Protein AF-A0A3D8IGJ2-F1 (afdb_monomer)

Secondary structure (DSSP, 8-state):
-HHHHHHHHHHHHHHHHHH-TT----------TTSSHHHHHHHHHHH-BTTB-TTS--EEETTEEE--BTTB--EE--PPPP--

Solvent-accessible surface area (backbone atoms only — not comparable to full-atom values): 5379 Å² total; per-residue (Å²): 115,65,67,61,40,52,54,52,37,52,53,52,50,52,48,37,75,75,74,30,90,88,61,82,88,85,83,87,87,83,78,64,89,90,70,46,60,70,58,51,48,53,45,37,48,71,68,22,51,74,90,46,50,34,66,79,47,72,43,80,50,94,59,36,39,37,51,54,48,100,89,51,73,58,71,48,66,57,78,74,79,79,84,128

InterPro domains:
  IPR027417 P-loop containing nucleoside triphosphate hydrolase [G3DSA:3.40.50.300] (1-62)
  IPR027417 P-loop containing nucleoside triphosphate hydrolase [SSF52540] (3-49)

pLDDT: mean 81.09, std 11.6, range [52.97, 94.38]

Foldseek 3Di:
DLVVLVVVVVVVVVCCVPPNVPDDDDDDDDDDPPPCPVVVLVCCCVQNGDPGGNLNDWGDDPQWTWHRDPPDTDTDGDDDPPDD

Structure (mmCIF, N/CA/C/O backbone):
data_AF-A0A3D8IGJ2-F1
#
_entry.id 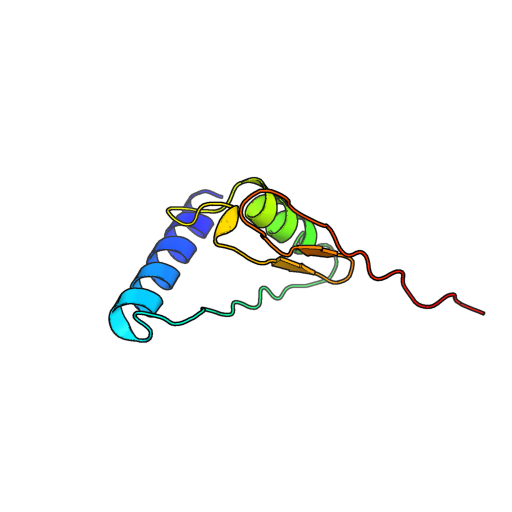  AF-A0A3D8IGJ2-F1
#
loop_
_atom_site.group_PDB
_atom_site.id
_atom_site.type_symbol
_atom_site.label_atom_id
_atom_site.label_alt_id
_atom_site.label_comp_id
_atom_site.label_asym_id
_atom_site.label_entity_id
_atom_site.label_seq_id
_atom_site.pdbx_PDB_ins_code
_atom_site.Cartn_x
_atom_site.Cartn_y
_atom_site.Cartn_z
_atom_site.occupancy
_atom_site.B_iso_or_equiv
_atom_site.auth_seq_id
_atom_site.auth_comp_id
_atom_site.auth_asym_id
_atom_site.auth_atom_id
_atom_site.pdbx_PDB_model_num
ATOM 1 N N . MET A 1 1 ? 12.140 7.287 3.746 1.00 61.62 1 MET A N 1
ATOM 2 C CA . MET A 1 1 ? 11.029 6.347 3.442 1.00 61.62 1 MET A CA 1
ATOM 3 C C . MET A 1 1 ? 9.957 6.359 4.522 1.00 61.62 1 MET A C 1
ATOM 5 O O . MET A 1 1 ? 8.793 6.402 4.160 1.00 61.62 1 MET A O 1
ATOM 9 N N . THR A 1 2 ? 10.319 6.342 5.807 1.00 75.31 2 THR A N 1
ATOM 10 C CA . THR A 1 2 ? 9.389 6.492 6.944 1.00 75.31 2 THR A CA 1
ATOM 11 C C . THR A 1 2 ? 8.576 7.783 6.857 1.00 75.31 2 THR A C 1
ATOM 13 O O . THR A 1 2 ? 7.358 7.710 6.803 1.00 75.31 2 THR A O 1
ATOM 16 N N . GLU A 1 3 ? 9.233 8.922 6.618 1.00 89.19 3 GLU A N 1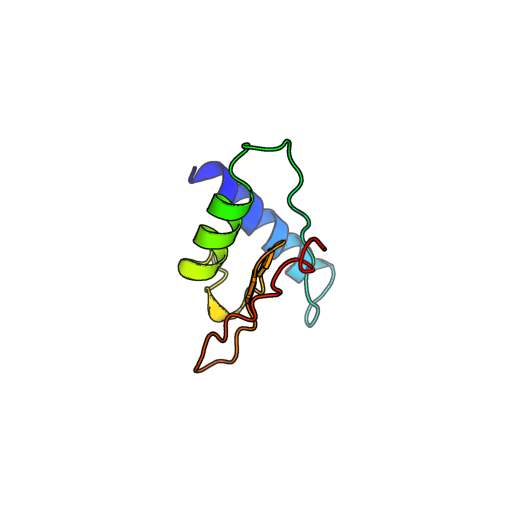
ATOM 17 C CA . GLU A 1 3 ? 8.564 10.233 6.542 1.00 89.19 3 GLU A CA 1
ATOM 18 C C . GLU A 1 3 ? 7.404 10.298 5.527 1.00 89.19 3 GLU A C 1
ATOM 20 O O . GLU A 1 3 ? 6.374 10.915 5.788 1.0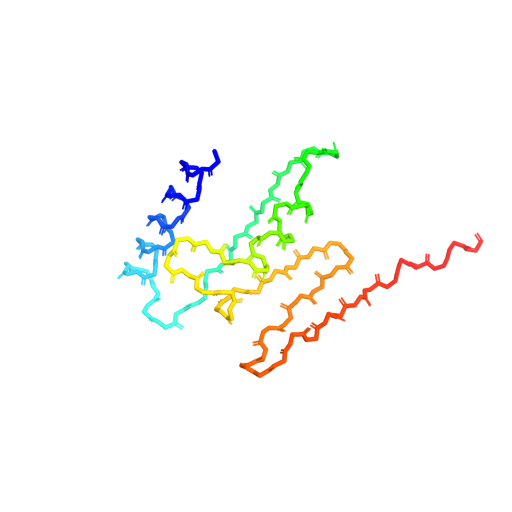0 89.19 3 GLU A O 1
ATOM 25 N N . PHE A 1 4 ? 7.538 9.637 4.371 1.00 89.00 4 PHE A N 1
ATOM 26 C CA . PHE A 1 4 ? 6.462 9.571 3.377 1.00 89.00 4 PHE A CA 1
ATOM 27 C C . PHE A 1 4 ? 5.237 8.831 3.924 1.00 89.00 4 PHE A C 1
ATOM 29 O O . PHE A 1 4 ? 4.113 9.308 3.785 1.00 89.00 4 PHE A O 1
ATOM 36 N N . TYR A 1 5 ? 5.453 7.672 4.552 1.00 90.88 5 TYR A N 1
ATOM 37 C CA . TYR A 1 5 ? 4.367 6.879 5.121 1.00 90.88 5 TYR A CA 1
ATOM 38 C C . TYR A 1 5 ? 3.733 7.555 6.331 1.00 90.88 5 TYR A C 1
ATOM 40 O O . TYR A 1 5 ? 2.521 7.459 6.489 1.00 90.88 5 TYR A O 1
ATOM 48 N N . ASP A 1 6 ? 4.518 8.273 7.132 1.00 93.44 6 ASP A N 1
ATOM 49 C CA . ASP A 1 6 ? 4.018 9.005 8.294 1.00 93.44 6 ASP A CA 1
ATOM 50 C C . ASP A 1 6 ? 3.087 10.145 7.857 1.00 93.44 6 ASP A C 1
ATOM 52 O O . ASP A 1 6 ? 1.963 10.255 8.352 1.00 93.44 6 ASP A O 1
ATOM 56 N N . LYS A 1 7 ? 3.497 10.927 6.845 1.00 94.38 7 LYS A N 1
ATOM 57 C CA . LYS A 1 7 ? 2.653 11.975 6.244 1.00 94.38 7 LYS A CA 1
ATOM 58 C C . LYS A 1 7 ? 1.394 11.395 5.600 1.00 94.38 7 LYS A C 1
ATOM 60 O O . LYS A 1 7 ? 0.304 11.924 5.803 1.00 94.38 7 LYS A O 1
ATOM 65 N N . LEU A 1 8 ? 1.525 10.292 4.859 1.00 92.88 8 LEU A N 1
ATOM 66 C CA . LEU A 1 8 ? 0.385 9.616 4.236 1.00 92.88 8 LEU A CA 1
ATOM 67 C C . LEU A 1 8 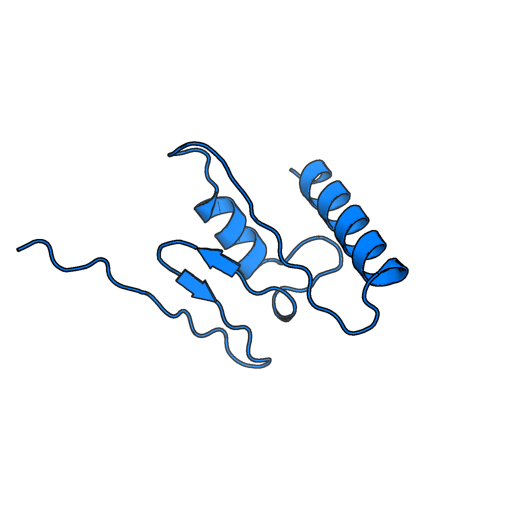? -0.608 9.090 5.285 1.00 92.88 8 LEU A C 1
ATOM 69 O O . LEU A 1 8 ? -1.816 9.229 5.107 1.00 92.88 8 LEU A O 1
ATOM 73 N N . ASN A 1 9 ? -0.109 8.515 6.382 1.00 94.19 9 ASN A N 1
ATOM 74 C CA . ASN A 1 9 ? -0.921 8.001 7.482 1.00 94.19 9 ASN A CA 1
ATOM 75 C C . ASN A 1 9 ? -1.698 9.119 8.185 1.00 94.19 9 ASN A C 1
ATOM 77 O O . ASN A 1 9 ? -2.905 8.984 8.383 1.00 94.19 9 ASN A O 1
ATOM 81 N N . ALA A 1 10 ? -1.024 10.226 8.512 1.00 94.06 10 ALA A N 1
ATOM 82 C CA . ALA A 1 10 ? -1.653 11.389 9.132 1.00 94.06 10 ALA A CA 1
ATOM 83 C C . ALA A 1 10 ? -2.783 11.951 8.253 1.00 94.06 10 ALA A C 1
ATOM 85 O O . ALA A 1 10 ? -3.910 12.089 8.723 1.00 94.06 10 ALA A O 1
ATOM 86 N N . LEU A 1 11 ? -2.510 12.150 6.960 1.00 92.50 11 LEU A N 1
ATOM 87 C CA . LEU A 1 11 ? -3.488 12.658 5.998 1.00 92.50 11 LEU A CA 1
ATOM 88 C C . LEU A 1 11 ? -4.698 11.721 5.847 1.00 92.50 11 LEU A C 1
ATOM 90 O O . LEU A 1 11 ? -5.839 12.173 5.838 1.00 92.50 11 LEU A O 1
ATOM 94 N N . CYS A 1 12 ? -4.479 10.404 5.775 1.00 91.38 12 CYS A N 1
ATOM 95 C CA . CYS A 1 12 ? -5.586 9.448 5.684 1.00 91.38 12 CYS A CA 1
ATOM 96 C C . CYS A 1 12 ? -6.452 9.445 6.950 1.00 91.38 12 CYS A C 1
ATOM 98 O O . CYS A 1 12 ? -7.675 9.361 6.850 1.00 91.38 12 CYS A O 1
ATOM 100 N N . LYS A 1 13 ? -5.838 9.540 8.136 1.00 90.88 13 LYS A N 1
ATOM 101 C CA . LYS A 1 13 ? -6.575 9.622 9.404 1.00 90.88 13 LYS A CA 1
ATOM 102 C C . LYS A 1 13 ? -7.418 10.882 9.492 1.00 90.88 13 LYS A C 1
ATOM 104 O O . LYS A 1 13 ? -8.576 10.789 9.877 1.00 90.88 13 LYS A O 1
ATOM 109 N N . GLU A 1 14 ? -6.843 12.021 9.122 1.00 90.81 14 GLU A N 1
ATOM 110 C CA . GLU A 1 14 ? -7.533 13.308 9.125 1.00 90.81 14 GLU A CA 1
ATOM 111 C C . GLU A 1 14 ? -8.752 13.288 8.197 1.00 90.81 14 GLU A C 1
ATOM 113 O O . GLU A 1 14 ? -9.843 13.679 8.603 1.00 90.81 14 GLU A O 1
ATOM 118 N N . ILE A 1 15 ? -8.611 12.752 6.980 1.00 88.25 15 ILE A N 1
ATOM 119 C CA . ILE A 1 15 ? -9.730 12.649 6.030 1.00 88.25 15 ILE A CA 1
ATOM 120 C C . ILE A 1 15 ? -10.821 11.701 6.553 1.00 88.25 15 ILE A C 1
ATOM 122 O O . ILE A 1 15 ? -12.006 12.023 6.465 1.00 88.25 15 ILE A O 1
ATOM 126 N N . LEU A 1 16 ? -10.451 10.543 7.116 1.00 87.06 16 LEU A N 1
ATOM 127 C CA . LEU A 1 16 ? -11.436 9.603 7.669 1.00 87.06 16 LEU A CA 1
ATOM 128 C C . LEU A 1 16 ? -12.173 10.179 8.883 1.00 87.06 16 LEU A C 1
ATOM 130 O O . LEU A 1 16 ? -13.377 9.967 9.005 1.00 87.06 16 LEU 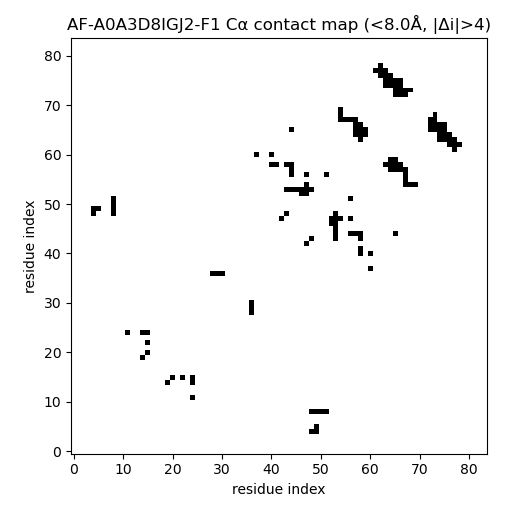A O 1
ATOM 134 N N . SER A 1 17 ? -11.482 10.910 9.764 1.00 84.06 17 SER A N 1
ATOM 135 C CA . SER A 1 17 ? -12.088 11.458 10.983 1.00 84.06 17 SER A CA 1
ATOM 136 C C . SER A 1 17 ? -12.993 12.662 10.725 1.00 84.06 17 SER A C 1
ATOM 138 O O . SER A 1 17 ? -13.967 12.851 11.449 1.00 84.06 17 SER A O 1
ATOM 140 N N . THR A 1 18 ? -12.691 13.469 9.707 1.00 79.19 18 THR A N 1
ATOM 141 C CA . THR A 1 18 ? -13.420 14.717 9.421 1.00 79.19 18 THR A CA 1
ATOM 142 C C . THR A 1 18 ? -14.523 14.558 8.386 1.00 79.19 18 THR A C 1
ATOM 144 O O . THR A 1 18 ? -15.532 15.253 8.457 1.00 79.19 18 THR A O 1
ATOM 147 N N . SER A 1 19 ? -14.331 13.672 7.407 1.00 68.06 19 SER A N 1
ATOM 148 C CA . SER A 1 19 ? -15.103 13.720 6.162 1.00 68.06 19 SER A CA 1
ATOM 149 C C . SER A 1 19 ? -15.962 12.477 5.928 1.00 68.06 19 SER A C 1
ATOM 151 O O . SER A 1 19 ? -16.955 12.553 5.207 1.00 68.06 19 SER A O 1
ATOM 153 N N . LEU A 1 20 ? -15.575 11.314 6.472 1.00 65.00 20 LEU A N 1
ATOM 154 C CA . LEU A 1 20 ? -16.107 10.014 6.043 1.00 65.00 20 LEU A CA 1
ATOM 155 C C . LEU A 1 20 ? -16.032 8.939 7.157 1.00 65.00 20 LEU A C 1
ATOM 157 O O . LEU A 1 20 ? -15.216 8.022 7.041 1.00 65.00 20 LEU A O 1
ATOM 161 N N . PRO A 1 21 ? -16.905 8.967 8.187 1.00 60.12 21 PRO A N 1
ATOM 162 C CA . PRO A 1 21 ? -16.882 7.983 9.282 1.00 60.12 21 PRO A CA 1
ATOM 163 C C . PRO A 1 21 ? -17.043 6.523 8.819 1.00 60.12 21 PRO A C 1
ATOM 165 O O . PRO A 1 21 ? -16.466 5.621 9.418 1.00 60.12 21 PRO A O 1
ATOM 168 N N . GLU A 1 22 ? -17.773 6.293 7.720 1.00 67.50 22 GLU A N 1
ATOM 169 C CA . GLU A 1 22 ? -17.961 4.965 7.102 1.00 67.50 22 GLU A CA 1
ATOM 170 C C . GLU A 1 22 ? -17.456 4.886 5.646 1.00 67.50 22 GLU A C 1
ATOM 172 O O . GLU A 1 22 ? -17.733 3.930 4.916 1.00 67.50 22 GLU A O 1
ATOM 177 N N . GLY A 1 23 ? -16.730 5.905 5.176 1.00 75.06 23 GLY A N 1
ATOM 178 C CA . GLY A 1 23 ? -16.358 6.013 3.765 1.00 75.06 23 GLY A CA 1
ATOM 179 C C . GLY A 1 23 ? -15.033 5.349 3.392 1.00 75.06 23 GLY A C 1
ATOM 180 O O . GLY A 1 23 ? -14.243 4.911 4.225 1.00 75.06 23 GLY A O 1
ATOM 181 N N . LYS A 1 24 ? -14.769 5.298 2.082 1.00 82.50 24 LYS A N 1
ATOM 182 C CA . LYS A 1 24 ? -13.507 4.809 1.506 1.00 82.50 24 LYS A CA 1
ATOM 183 C C . LYS A 1 24 ? -12.721 5.977 0.922 1.00 82.50 24 LYS A C 1
ATOM 185 O O . LYS A 1 24 ? -13.268 6.738 0.128 1.00 82.50 24 LYS A O 1
ATOM 190 N N . ILE A 1 25 ? -11.429 6.063 1.233 1.00 87.62 25 ILE A N 1
ATOM 191 C CA . ILE A 1 25 ? -10.513 7.010 0.584 1.00 87.62 25 ILE A CA 1
ATOM 192 C C . ILE A 1 25 ? -9.975 6.383 -0.703 1.00 87.62 25 ILE A C 1
ATOM 194 O O . ILE A 1 25 ? -9.526 5.235 -0.711 1.00 87.62 25 ILE A O 1
ATOM 198 N N . LYS A 1 26 ? -9.992 7.151 -1.796 1.00 87.56 26 LYS A N 1
ATOM 199 C CA . LYS A 1 26 ? -9.292 6.808 -3.038 1.00 87.56 26 LYS A CA 1
ATOM 200 C C . LYS A 1 26 ? -8.065 7.702 -3.171 1.00 87.56 26 LYS A C 1
ATOM 202 O O . LYS A 1 26 ? -8.191 8.919 -3.120 1.00 87.56 26 LYS A O 1
ATOM 207 N N . ILE A 1 27 ? -6.897 7.093 -3.353 1.00 88.50 27 ILE A N 1
ATOM 208 C CA . ILE A 1 27 ? -5.621 7.799 -3.509 1.00 88.50 27 ILE A CA 1
ATOM 209 C C . ILE A 1 27 ? -5.027 7.404 -4.854 1.00 88.50 27 ILE A C 1
ATOM 211 O O . ILE A 1 27 ? -4.856 6.217 -5.131 1.00 88.50 27 ILE A O 1
ATOM 215 N N . ALA A 1 28 ? -4.704 8.398 -5.676 1.00 90.62 28 ALA A N 1
ATOM 216 C CA . ALA A 1 28 ? -3.975 8.205 -6.922 1.00 90.62 28 ALA A CA 1
ATOM 217 C C . ALA A 1 28 ? -2.503 8.583 -6.712 1.00 90.62 28 ALA A C 1
ATOM 219 O O . ALA A 1 28 ? -2.198 9.706 -6.317 1.00 90.62 28 ALA A O 1
ATOM 220 N N . ILE A 1 29 ? -1.589 7.643 -6.968 1.00 88.75 29 ILE A N 1
ATOM 221 C CA . ILE A 1 29 ? -0.142 7.889 -6.919 1.00 88.75 29 ILE A CA 1
ATOM 222 C C . ILE A 1 29 ? 0.366 8.041 -8.353 1.00 88.75 29 ILE A C 1
ATOM 224 O O . ILE A 1 29 ? 0.493 7.061 -9.086 1.00 88.75 29 ILE A O 1
ATOM 228 N N . CYS A 1 30 ? 0.678 9.274 -8.739 1.00 89.06 30 CYS A N 1
ATOM 229 C CA . CYS A 1 30 ? 1.168 9.612 -10.073 1.00 89.06 30 CYS A CA 1
ATOM 230 C C . CYS A 1 30 ? 2.695 9.774 -10.092 1.00 89.06 30 CYS A C 1
ATOM 232 O O . CYS A 1 30 ? 3.329 10.039 -9.073 1.00 89.06 30 CYS A O 1
ATOM 234 N N . GLY A 1 31 ? 3.305 9.618 -11.267 1.00 89.94 31 GLY A N 1
ATOM 235 C CA . GLY A 1 31 ? 4.750 9.776 -11.445 1.00 89.94 31 GLY A CA 1
ATOM 236 C C . GLY A 1 31 ? 5.248 9.236 -12.785 1.00 89.94 31 GLY A C 1
ATOM 237 O O . GLY A 1 31 ? 4.586 8.407 -13.412 1.00 89.94 31 GLY A O 1
ATOM 238 N N . ALA A 1 32 ? 6.431 9.675 -13.211 1.00 91.81 32 ALA A N 1
ATOM 239 C CA . ALA A 1 32 ? 7.034 9.312 -14.498 1.00 91.81 32 ALA A CA 1
ATOM 240 C C . ALA A 1 32 ? 7.311 7.802 -14.650 1.00 91.81 32 ALA A C 1
ATOM 242 O O . ALA A 1 32 ? 7.389 7.063 -13.666 1.00 91.81 32 ALA A O 1
ATOM 243 N N . CYS A 1 33 ? 7.462 7.313 -15.885 1.00 88.00 33 CYS A N 1
ATOM 244 C CA . CYS A 1 33 ? 7.871 5.925 -16.129 1.00 88.00 33 CYS A CA 1
ATOM 245 C C . CYS A 1 33 ? 9.203 5.619 -15.414 1.00 88.00 33 CYS A C 1
ATOM 247 O O . CYS A 1 33 ? 10.074 6.478 -15.328 1.00 88.00 33 CYS A O 1
ATOM 249 N N . GLY A 1 34 ? 9.337 4.426 -14.830 1.00 88.62 34 GLY A N 1
ATOM 250 C CA . GLY A 1 34 ? 10.533 4.048 -14.065 1.00 88.62 34 GLY A CA 1
ATOM 251 C C . GLY A 1 34 ? 10.639 4.641 -12.652 1.00 88.62 34 GLY A C 1
ATOM 252 O O . GLY A 1 34 ? 11.520 4.238 -11.903 1.00 88.62 34 GLY A O 1
ATOM 253 N N . SER A 1 35 ? 9.713 5.505 -12.214 1.00 90.12 35 SER A N 1
ATOM 254 C CA . SER A 1 35 ? 9.762 6.124 -10.873 1.00 90.12 35 SER A CA 1
ATOM 255 C C . SER A 1 35 ? 9.454 5.180 -9.697 1.00 90.12 35 SER A C 1
ATOM 257 O O . SER A 1 35 ? 9.390 5.613 -8.550 1.00 90.12 35 SER A O 1
ATOM 259 N N . GLY A 1 36 ? 9.203 3.893 -9.960 1.00 90.44 36 GLY A N 1
ATOM 260 C CA . GLY A 1 36 ? 8.956 2.894 -8.917 1.00 90.44 36 GLY A CA 1
ATOM 261 C C . GLY A 1 36 ? 7.538 2.872 -8.328 1.00 90.44 36 GLY A C 1
ATOM 262 O O . GLY A 1 36 ? 7.341 2.256 -7.284 1.00 90.44 36 GLY A O 1
ATOM 263 N N . LYS A 1 37 ? 6.534 3.478 -8.981 1.00 91.56 37 LYS A N 1
ATOM 264 C CA . LYS A 1 37 ? 5.120 3.468 -8.524 1.00 91.56 37 LYS A CA 1
ATOM 265 C C . LYS A 1 37 ? 4.593 2.060 -8.245 1.00 91.56 37 LYS A C 1
ATOM 267 O O . LYS A 1 37 ? 4.071 1.808 -7.164 1.00 91.56 37 LYS A O 1
ATOM 272 N N . SER A 1 38 ? 4.799 1.130 -9.176 1.00 88.50 38 SER A N 1
ATOM 273 C CA . SER A 1 38 ? 4.372 -0.266 -9.018 1.00 88.50 38 SER A CA 1
ATOM 274 C C . SER A 1 38 ? 5.111 -0.968 -7.874 1.00 88.50 38 SER A C 1
ATOM 276 O O . SER A 1 38 ? 4.528 -1.769 -7.140 1.00 88.50 38 SER A O 1
ATOM 278 N N . THR A 1 39 ? 6.382 -0.621 -7.645 1.00 90.44 39 THR A N 1
ATOM 279 C CA . THR A 1 39 ? 7.156 -1.099 -6.489 1.00 90.44 39 THR A CA 1
ATOM 280 C C . THR A 1 39 ? 6.567 -0.578 -5.177 1.00 90.44 39 THR A C 1
ATOM 282 O O . THR A 1 39 ? 6.373 -1.356 -4.240 1.00 90.44 39 THR A O 1
ATOM 285 N N . LEU A 1 40 ? 6.226 0.713 -5.116 1.00 90.56 40 LEU A N 1
ATOM 286 C CA . LEU A 1 40 ? 5.596 1.341 -3.954 1.00 90.56 40 LEU A CA 1
ATOM 287 C C . LEU A 1 40 ? 4.213 0.736 -3.667 1.00 90.56 40 LEU A C 1
ATOM 289 O O . LEU A 1 40 ? 3.969 0.278 -2.551 1.00 90.56 40 LEU A O 1
ATOM 293 N N . GLY A 1 41 ? 3.346 0.638 -4.679 1.00 89.44 41 GLY A N 1
ATOM 294 C CA . GLY A 1 41 ? 2.032 0.001 -4.564 1.00 89.44 41 GLY A CA 1
ATOM 295 C C . GLY A 1 41 ? 2.136 -1.468 -4.145 1.00 89.44 41 GLY A C 1
ATOM 296 O O . GLY A 1 41 ? 1.399 -1.936 -3.277 1.00 89.44 41 GLY A O 1
ATOM 297 N N . GLY A 1 42 ? 3.121 -2.197 -4.676 1.00 87.62 42 GLY A N 1
ATOM 298 C CA . GLY A 1 42 ? 3.424 -3.566 -4.271 1.00 87.62 42 GLY A CA 1
ATOM 299 C C . GLY A 1 42 ? 3.850 -3.695 -2.805 1.00 87.62 42 GLY A C 1
ATOM 300 O O . GLY A 1 42 ? 3.471 -4.678 -2.157 1.00 87.62 42 GLY A O 1
ATOM 301 N N . ARG A 1 43 ? 4.604 -2.721 -2.278 1.00 90.00 43 ARG A N 1
ATOM 302 C CA . ARG A 1 43 ? 5.027 -2.670 -0.872 1.00 90.00 43 ARG A CA 1
ATOM 303 C C . ARG A 1 43 ? 3.857 -2.342 0.048 1.00 90.00 43 ARG A C 1
ATOM 305 O O . ARG A 1 43 ? 3.601 -3.127 0.956 1.00 90.00 43 ARG A O 1
ATOM 312 N N . ILE A 1 44 ? 3.094 -1.291 -0.260 1.00 90.38 44 ILE A N 1
ATOM 313 C CA . ILE A 1 44 ? 1.861 -0.915 0.453 1.00 90.38 44 ILE A CA 1
ATOM 314 C C . ILE A 1 44 ? 0.884 -2.091 0.495 1.00 90.38 44 ILE A C 1
ATOM 316 O O . ILE A 1 44 ? 0.373 -2.450 1.551 1.00 90.38 44 ILE A O 1
ATOM 320 N N . ARG A 1 45 ? 0.684 -2.778 -0.633 1.00 86.81 45 ARG A N 1
ATOM 321 C CA . ARG A 1 45 ? -0.182 -3.959 -0.680 1.00 86.81 45 ARG A CA 1
ATOM 322 C C . ARG A 1 45 ? 0.288 -5.069 0.259 1.00 86.81 45 ARG A C 1
ATOM 324 O O . ARG A 1 45 ? -0.545 -5.767 0.822 1.00 86.81 45 ARG A O 1
ATOM 331 N N . LYS A 1 46 ? 1.594 -5.326 0.361 1.00 85.75 46 LYS A N 1
ATOM 332 C CA . LYS A 1 46 ? 2.123 -6.447 1.160 1.00 85.75 46 LYS A CA 1
ATOM 333 C C . LYS A 1 46 ? 2.239 -6.105 2.646 1.00 85.75 46 LYS A C 1
ATOM 335 O O . LYS A 1 46 ? 2.003 -6.977 3.470 1.00 85.75 46 LYS A O 1
ATOM 340 N N . GLN A 1 47 ? 2.627 -4.873 2.961 1.00 89.38 47 GLN A N 1
ATOM 341 C CA . GLN A 1 47 ? 3.043 -4.451 4.302 1.00 89.38 47 GLN A CA 1
ATOM 342 C C . GLN A 1 47 ? 2.057 -3.481 4.960 1.00 89.38 47 GLN A C 1
ATOM 344 O O . GLN A 1 47 ? 2.096 -3.322 6.173 1.00 89.38 47 GLN A O 1
ATOM 349 N N . GLY A 1 48 ? 1.127 -2.902 4.198 1.00 90.56 48 GLY A N 1
ATOM 350 C CA . GLY A 1 48 ? 0.311 -1.787 4.665 1.00 90.56 48 GLY A CA 1
ATOM 351 C C . GLY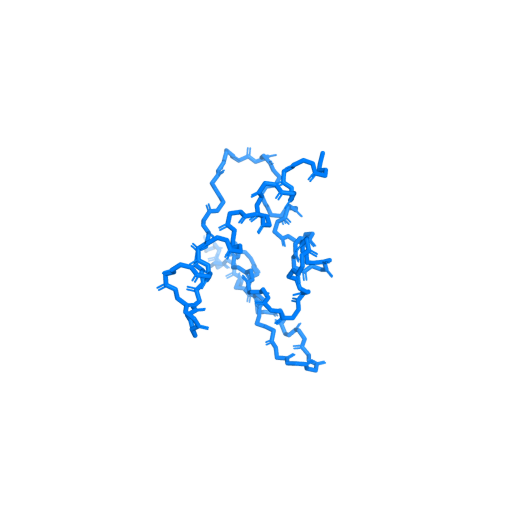 A 1 48 ? 1.155 -0.523 4.796 1.00 90.56 48 GLY A C 1
ATOM 352 O O . GLY A 1 48 ? 2.247 -0.435 4.226 1.00 90.56 48 GLY A O 1
ATOM 353 N N . PHE A 1 49 ? 0.642 0.456 5.534 1.00 92.31 49 PHE A N 1
ATOM 354 C CA . PHE A 1 49 ? 1.398 1.637 5.950 1.00 92.31 49 PHE A CA 1
ATOM 355 C C . PHE A 1 49 ? 0.766 2.252 7.200 1.00 92.31 49 PHE A C 1
ATOM 357 O O . PHE A 1 49 ? -0.456 2.246 7.330 1.00 92.31 49 PHE A O 1
ATOM 364 N N . GLY A 1 50 ? 1.595 2.800 8.095 1.00 92.19 50 GLY A N 1
ATOM 365 C CA . GLY A 1 50 ? 1.128 3.421 9.335 1.00 92.19 50 GLY A CA 1
ATOM 366 C C . GLY A 1 50 ? 0.176 2.510 10.112 1.00 92.19 50 GLY A C 1
ATOM 367 O O . GLY A 1 50 ? 0.507 1.361 10.400 1.00 92.19 50 GLY A O 1
ATOM 368 N N . ASP A 1 51 ? -1.026 3.012 10.388 1.00 91.62 51 ASP A N 1
ATOM 369 C CA . ASP A 1 51 ? -2.071 2.285 11.118 1.00 91.62 51 ASP A CA 1
ATOM 370 C C . ASP A 1 51 ? -2.996 1.457 10.212 1.00 91.62 51 ASP A C 1
ATOM 372 O O . ASP A 1 51 ? -3.836 0.694 10.695 1.00 91.62 51 ASP A O 1
ATOM 376 N N . PHE A 1 52 ? -2.840 1.575 8.892 1.00 91.19 52 PHE A N 1
ATOM 377 C CA . PHE A 1 52 ? -3.648 0.860 7.913 1.00 91.19 52 PHE A CA 1
ATOM 378 C C . PHE A 1 52 ? -3.014 -0.488 7.601 1.00 91.19 52 PHE A C 1
ATOM 380 O O . PHE A 1 52 ? -2.017 -0.612 6.877 1.00 91.19 52 PHE A O 1
ATOM 387 N N . LYS A 1 53 ? -3.633 -1.537 8.141 1.00 90.25 53 LYS A N 1
ATOM 388 C CA . LYS A 1 53 ? -3.180 -2.904 7.927 1.00 90.25 53 LYS A CA 1
ATOM 389 C C . LYS A 1 53 ? -3.382 -3.304 6.469 1.00 90.25 53 LYS A C 1
ATOM 391 O O . LYS A 1 53 ? -4.347 -2.881 5.825 1.00 90.25 53 LYS A O 1
ATOM 396 N N . PRO A 1 54 ? -2.542 -4.217 5.955 1.00 88.50 54 PRO A N 1
ATOM 397 C CA . PRO A 1 54 ? -2.615 -4.673 4.578 1.00 88.50 54 PRO A CA 1
ATOM 398 C C . PRO A 1 54 ? -4.009 -5.079 4.084 1.00 88.50 54 PRO A C 1
ATOM 400 O O . PRO A 1 54 ? -4.209 -5.077 2.878 1.00 88.50 54 PRO A O 1
ATOM 403 N N . TYR A 1 55 ? -4.926 -5.564 4.937 1.00 84.81 55 TYR A N 1
ATOM 404 C CA . TYR A 1 55 ? -6.271 -6.030 4.540 1.00 84.81 55 TYR A CA 1
ATOM 405 C C . TYR A 1 55 ? -7.291 -4.894 4.378 1.00 84.81 55 TYR A C 1
ATOM 407 O O . TYR A 1 55 ? -8.343 -5.104 3.788 1.00 84.81 55 TYR A O 1
ATOM 415 N N . GLN A 1 56 ? -6.973 -3.695 4.867 1.00 86.69 56 GLN A N 1
ATOM 416 C CA . GLN A 1 56 ? -7.829 -2.509 4.773 1.00 86.69 56 GLN A CA 1
ATOM 417 C C . GLN A 1 56 ? -7.587 -1.725 3.475 1.00 86.69 56 GLN A C 1
ATOM 419 O O . GLN A 1 56 ? -8.338 -0.811 3.155 1.00 86.69 56 GLN A O 1
ATOM 424 N N . ILE A 1 57 ? -6.537 -2.071 2.720 1.00 87.94 57 ILE A N 1
ATOM 425 C CA . ILE A 1 57 ? -6.051 -1.286 1.582 1.00 87.94 57 ILE A CA 1
ATOM 426 C C . ILE A 1 57 ? -6.227 -2.077 0.288 1.00 87.94 57 ILE A C 1
ATOM 428 O O . ILE A 1 57 ? -5.622 -3.131 0.128 1.00 87.94 57 ILE A O 1
ATOM 432 N N . ALA A 1 58 ? -6.986 -1.561 -0.675 1.00 87.25 58 ALA A N 1
ATOM 433 C CA . ALA A 1 58 ? -6.996 -2.095 -2.036 1.00 87.25 58 ALA A CA 1
ATOM 434 C C . ALA A 1 58 ? -5.999 -1.317 -2.908 1.00 87.25 58 ALA A C 1
ATOM 436 O O . ALA A 1 58 ? -6.009 -0.089 -2.910 1.00 87.25 58 ALA A O 1
ATOM 437 N N . VAL A 1 59 ? -5.147 -2.026 -3.652 1.00 86.94 59 VAL A N 1
ATOM 438 C CA . VAL A 1 59 ? -4.219 -1.429 -4.623 1.00 86.94 59 VAL A CA 1
ATOM 439 C C . VAL A 1 59 ? -4.642 -1.846 -6.026 1.00 86.94 59 VAL A C 1
ATOM 441 O O . VAL A 1 59 ? -4.820 -3.038 -6.296 1.00 86.94 59 VAL A O 1
ATOM 444 N N . ILE A 1 60 ? -4.792 -0.852 -6.899 1.00 85.56 60 ILE A N 1
ATOM 445 C CA . ILE A 1 60 ? -5.047 -1.010 -8.330 1.00 85.56 60 ILE A CA 1
ATOM 446 C C . ILE A 1 60 ? -3.810 -0.468 -9.051 1.00 85.56 60 ILE A C 1
ATOM 448 O O . ILE A 1 60 ? -3.423 0.676 -8.832 1.00 85.56 60 ILE A O 1
ATOM 452 N N . ASP A 1 61 ? -3.173 -1.314 -9.849 1.00 81.81 61 ASP A N 1
ATOM 453 C CA . ASP A 1 61 ? -1.988 -1.020 -10.660 1.00 81.81 61 ASP A CA 1
ATOM 454 C C . ASP A 1 61 ? -2.164 -1.700 -12.028 1.00 81.81 61 ASP A C 1
ATOM 456 O O . ASP A 1 61 ? -2.940 -2.657 -12.124 1.00 81.81 61 ASP A O 1
ATOM 460 N N . ASP A 1 62 ? -1.434 -1.259 -13.058 1.00 72.12 62 ASP A N 1
ATOM 461 C CA . ASP A 1 62 ? -1.668 -1.629 -14.471 1.00 72.12 62 ASP A CA 1
ATOM 462 C C . ASP A 1 62 ? -1.795 -3.145 -14.692 1.00 72.12 62 ASP A C 1
ATOM 464 O O . ASP A 1 62 ? -2.604 -3.615 -15.485 1.00 72.12 62 ASP A O 1
ATOM 468 N N . ASN A 1 63 ? -1.022 -3.930 -13.939 1.00 63.50 63 ASN A N 1
ATOM 469 C CA . ASN A 1 63 ? -0.988 -5.386 -14.063 1.00 63.50 63 ASN A CA 1
ATOM 470 C C . ASN A 1 63 ? -1.612 -6.127 -12.875 1.00 63.50 63 ASN A C 1
ATOM 472 O O . ASN A 1 63 ? -1.629 -7.364 -12.870 1.00 63.50 63 ASN A O 1
ATOM 476 N N . VAL A 1 64 ? -2.052 -5.418 -11.827 1.00 64.75 64 VAL A N 1
ATOM 477 C CA . VAL A 1 64 ? -2.590 -6.063 -10.628 1.00 64.75 64 VAL A CA 1
ATOM 478 C C . VAL A 1 64 ? -3.670 -5.229 -9.956 1.00 64.75 64 VAL A C 1
ATOM 480 O O . VAL A 1 64 ? -3.396 -4.186 -9.369 1.00 64.75 64 VAL A O 1
ATOM 483 N N . MET A 1 65 ? -4.864 -5.806 -9.872 1.00 74.38 65 MET A N 1
ATOM 484 C CA . MET A 1 65 ? -5.829 -5.433 -8.847 1.00 74.38 65 MET A CA 1
ATOM 485 C C . MET A 1 65 ? -5.703 -6.400 -7.670 1.00 74.38 65 MET A C 1
ATOM 487 O O . MET A 1 65 ? -5.780 -7.622 -7.836 1.00 74.38 65 MET A O 1
ATOM 491 N N . SER A 1 66 ? -5.484 -5.862 -6.470 1.00 68.56 66 SER A N 1
ATOM 492 C CA . SER A 1 66 ? -5.561 -6.646 -5.241 1.00 68.56 66 SER A CA 1
ATOM 493 C C . SER A 1 66 ? -6.859 -6.355 -4.509 1.00 68.56 66 SER A C 1
ATOM 495 O O . SER A 1 66 ? -7.015 -5.285 -3.916 1.00 68.56 66 SER A O 1
ATOM 497 N N . LEU A 1 67 ? -7.756 -7.334 -4.524 1.00 65.88 67 LEU A N 1
ATOM 498 C CA . LEU A 1 67 ? -8.922 -7.354 -3.655 1.00 65.88 67 LEU A CA 1
ATOM 499 C C . LEU A 1 67 ? -8.509 -8.001 -2.336 1.00 65.88 67 LEU A C 1
ATOM 501 O O . LEU A 1 67 ? -7.968 -9.106 -2.320 1.00 65.88 67 LEU A O 1
ATOM 505 N N . ASN A 1 68 ? -8.730 -7.298 -1.232 1.00 62.69 68 ASN A N 1
ATOM 506 C CA . ASN A 1 68 ? -8.533 -7.867 0.091 1.00 62.69 68 ASN A CA 1
ATOM 507 C C . ASN A 1 68 ? -9.853 -8.448 0.584 1.00 62.69 68 ASN A C 1
ATOM 509 O O . ASN A 1 68 ? -10.706 -7.727 1.093 1.00 62.69 68 ASN A O 1
ATOM 513 N N . LEU A 1 69 ? -10.006 -9.761 0.422 1.00 58.50 69 LEU A N 1
ATOM 514 C CA . LEU A 1 69 ? -10.985 -10.541 1.166 1.00 58.50 69 LEU A CA 1
ATOM 515 C C . LEU A 1 69 ? -10.269 -11.007 2.440 1.00 58.50 69 LEU A C 1
ATOM 517 O O . LEU A 1 69 ? -9.141 -11.478 2.358 1.00 58.50 69 LEU A O 1
ATOM 521 N N . PHE A 1 70 ? -10.884 -10.848 3.612 1.00 52.97 70 PHE A N 1
ATOM 522 C CA . PHE A 1 70 ? -10.290 -11.049 4.949 1.00 52.97 70 PHE A CA 1
ATOM 523 C C . PHE A 1 70 ? -9.346 -12.266 5.117 1.00 52.97 70 PHE A C 1
ATOM 525 O O . PHE A 1 70 ? -8.436 -12.211 5.939 1.00 52.97 70 PHE A O 1
ATOM 532 N N . ILE A 1 71 ? -9.531 -13.336 4.335 1.00 54.06 71 ILE A N 1
ATOM 533 C CA . ILE A 1 71 ? -8.796 -14.608 4.427 1.00 54.06 71 ILE A CA 1
ATOM 534 C C . ILE A 1 71 ? -7.847 -14.840 3.229 1.00 54.06 71 ILE A C 1
ATOM 536 O O . ILE A 1 71 ? -6.856 -15.557 3.351 1.00 54.06 71 ILE A O 1
ATOM 540 N N . ALA A 1 72 ? -8.094 -14.219 2.070 1.00 59.62 72 ALA A N 1
ATOM 541 C CA . ALA A 1 72 ? -7.342 -14.468 0.840 1.00 59.62 72 ALA A CA 1
ATOM 542 C C . ALA A 1 72 ? -7.106 -13.182 0.039 1.00 59.62 72 ALA A C 1
ATOM 544 O O . ALA A 1 72 ? -7.974 -12.319 -0.074 1.00 59.62 72 ALA A O 1
ATOM 545 N N . ARG A 1 73 ? -5.923 -13.078 -0.579 1.00 65.81 73 ARG A N 1
ATOM 546 C CA . ARG A 1 73 ? -5.547 -11.957 -1.456 1.00 65.81 73 ARG A CA 1
ATOM 547 C C . ARG A 1 73 ? -5.488 -12.405 -2.913 1.00 65.81 73 ARG A C 1
ATOM 549 O O . ARG A 1 73 ? -4.379 -12.589 -3.432 1.00 65.81 73 ARG A O 1
ATOM 556 N N . PRO A 1 74 ? -6.632 -12.607 -3.587 1.00 66.81 74 PRO A N 1
ATOM 557 C CA . PRO A 1 74 ? -6.609 -12.889 -5.010 1.00 66.81 74 PRO A CA 1
ATOM 558 C C . PRO A 1 74 ? -5.926 -11.724 -5.734 1.00 66.81 74 PRO A C 1
ATOM 560 O O . PRO A 1 74 ? -6.289 -10.555 -5.584 1.00 66.81 74 PRO A O 1
ATOM 563 N N . LYS A 1 75 ? -4.886 -12.050 -6.504 1.00 67.06 75 LYS A N 1
ATOM 564 C CA . LYS A 1 75 ? -4.325 -11.131 -7.492 1.00 67.06 75 LYS A CA 1
ATOM 565 C C . LYS A 1 75 ? -5.071 -11.375 -8.785 1.00 67.06 75 LYS A C 1
ATOM 567 O O . LYS A 1 75 ? -4.908 -12.434 -9.385 1.00 67.06 75 LYS A O 1
ATOM 572 N N . ILE A 1 76 ? -5.838 -10.389 -9.220 1.00 73.88 76 ILE A N 1
ATOM 573 C CA . ILE A 1 76 ? -6.406 -10.407 -10.560 1.00 73.88 76 ILE A CA 1
ATOM 574 C C . ILE A 1 76 ? -5.374 -9.733 -11.458 1.00 73.88 76 ILE A C 1
ATOM 576 O O . ILE A 1 76 ? -5.062 -8.553 -11.281 1.00 73.88 76 ILE A O 1
ATOM 580 N N . LYS A 1 77 ? -4.766 -10.529 -12.342 1.00 72.62 77 LYS A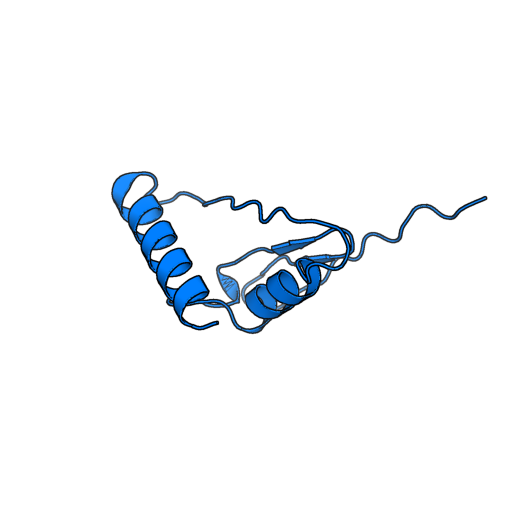 N 1
ATOM 581 C CA . LYS A 1 77 ? -3.887 -10.028 -13.397 1.00 72.62 77 LYS A CA 1
ATOM 582 C C . LYS A 1 77 ? -4.743 -9.754 -14.620 1.00 72.62 77 LYS A C 1
ATOM 584 O O . LYS A 1 77 ? -5.481 -10.637 -15.047 1.00 72.62 77 LYS A O 1
ATOM 589 N N . PHE A 1 78 ? -4.591 -8.573 -15.190 1.00 71.00 78 PHE A N 1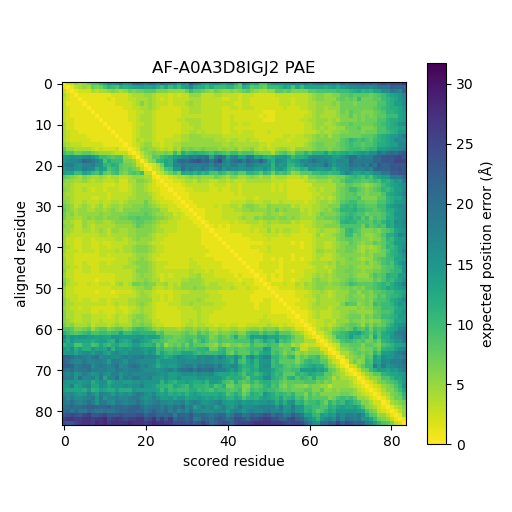
ATOM 590 C CA . PHE A 1 78 ? -5.149 -8.253 -16.493 1.00 71.00 78 PHE A CA 1
ATOM 591 C C . PHE A 1 78 ? -4.013 -8.415 -17.502 1.00 71.00 78 PHE A C 1
ATOM 593 O O . PHE A 1 78 ? -3.097 -7.594 -17.498 1.00 71.00 78 PHE A O 1
ATOM 600 N N . PRO A 1 79 ? -3.964 -9.517 -18.272 1.00 69.94 79 PRO A N 1
ATOM 601 C CA . PRO A 1 79 ? -2.948 -9.644 -19.304 1.00 69.94 79 PRO A CA 1
ATOM 602 C C . PRO A 1 79 ? -3.131 -8.504 -20.317 1.00 69.94 79 PRO A C 1
ATOM 604 O O . PRO A 1 79 ? -4.273 -8.176 -20.651 1.00 69.94 79 PRO A O 1
ATOM 607 N N . PRO A 1 80 ? -2.039 -7.892 -20.807 1.00 66.62 80 PRO A N 1
ATOM 608 C CA . PRO A 1 80 ? -2.146 -6.915 -21.879 1.00 66.62 80 PRO A CA 1
ATOM 609 C C . PRO A 1 80 ? -2.789 -7.577 -23.108 1.00 66.62 80 PRO A C 1
ATOM 611 O O . PRO A 1 80 ? -2.609 -8.786 -23.306 1.00 66.62 80 PRO A O 1
ATOM 614 N N . PRO A 1 81 ? -3.527 -6.817 -23.939 1.00 71.81 81 PRO A N 1
ATOM 615 C CA . PRO A 1 81 ? -4.058 -7.347 -25.187 1.00 71.81 81 PRO A CA 1
ATOM 616 C C . PRO A 1 81 ? -2.918 -7.971 -25.999 1.00 71.81 81 PRO A C 1
ATOM 618 O O . PRO A 1 81 ? -1.815 -7.418 -26.074 1.00 71.81 81 PRO A O 1
ATOM 621 N N . ARG A 1 82 ? -3.171 -9.162 -26.553 1.00 70.94 82 ARG A N 1
ATOM 622 C CA . ARG A 1 82 ? -2.209 -9.859 -27.410 1.00 70.94 82 ARG A CA 1
ATOM 623 C C . ARG A 1 82 ? -1.927 -8.928 -28.594 1.00 70.94 82 ARG A C 1
ATOM 625 O O . ARG A 1 82 ? -2.869 -8.501 -29.251 1.00 70.94 82 ARG A O 1
ATOM 632 N N . ARG A 1 83 ? -0.663 -8.551 -28.806 1.00 69.00 83 ARG A N 1
ATOM 633 C CA . ARG A 1 83 ? -0.272 -7.831 -30.023 1.00 69.00 83 ARG A CA 1
ATOM 634 C C . ARG A 1 83 ? -0.392 -8.836 -31.167 1.00 69.00 83 ARG A C 1
ATOM 636 O O . ARG A 1 83 ? 0.3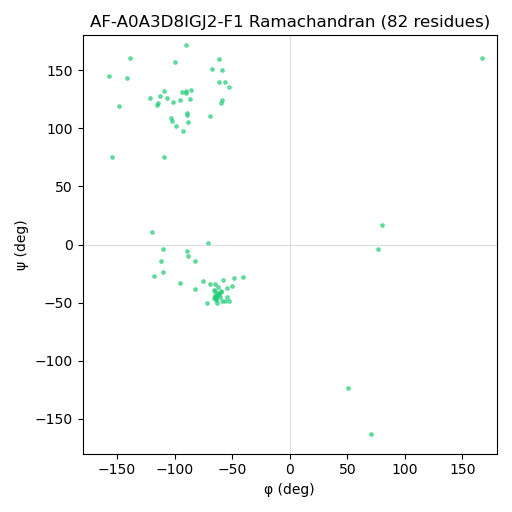25 -9.836 -31.134 1.00 69.00 83 ARG A O 1
ATOM 643 N N . GLU A 1 84 ? -1.367 -8.628 -32.046 1.00 62.50 84 GLU A N 1
ATOM 644 C CA . GLU A 1 84 ? -1.435 -9.284 -33.359 1.00 62.50 84 GLU A CA 1
ATOM 645 C C . GLU A 1 84 ? -0.297 -8.792 -34.257 1.00 62.50 84 GLU A C 1
ATOM 647 O O . GLU A 1 84 ? 0.104 -7.610 -34.108 1.00 62.50 84 GLU A O 1
#

Organism: NCBI:txid60246

Radius of gyration: 14.49 Å; Cα contacts (8 Å, |Δi|>4): 75; chains: 1; bounding box: 29×29×44 Å

Mean predicted aligned error: 7.58 Å

Sequence (84 aa):
MTEFYDKLNALCKEILSTSLPEGKIKIAICGACGSGKSTLGGRIRKQGFGDFKPYQIAVIDDNVMSLNLFIARPKIKFPPPRRE